Protein AF-A0A2G6Q8K2-F1 (afdb_monomer_lite)

pLDDT: mean 91.83, std 11.13, range [32.53, 98.69]

Organism: NCBI:txid2039284

Sequence (153 aa):
MTGIEMNKSIEEYLNVLTGSTFIKIAEVHGNQVVLETYSSYDEYKINNSDSLITENSYEIYYSTGDAIEKILAGEPVRILRSYPQINEVLYTIRFREVSYTINITRDALDEFLGFNIIDLNGSKELWRNRYVNVYLSGLKNKKRKGLVRAFSK

Radius of gyration: 15.54 Å; chains: 1; bounding box: 42×35×43 Å

Structure (mmCIF, N/CA/C/O backbone):
data_AF-A0A2G6Q8K2-F1
#
_entry.id   AF-A0A2G6Q8K2-F1
#
loop_
_atom_site.group_PDB
_atom_site.id
_atom_site.type_symbol
_atom_site.label_atom_id
_atom_site.label_alt_id
_atom_site.label_comp_id
_atom_site.label_asym_id
_atom_site.label_entity_id
_atom_site.label_seq_id
_atom_site.pdbx_PDB_ins_code
_atom_site.Cartn_x
_atom_site.Cartn_y
_atom_site.Cartn_z
_atom_site.occupancy
_atom_site.B_iso_or_equiv
_atom_site.auth_seq_id
_atom_site.auth_comp_id
_atom_site.auth_asym_id
_atom_site.auth_atom_id
_atom_site.pdbx_PDB_model_num
ATOM 1 N N . MET A 1 1 ? 26.002 2.193 7.056 1.00 32.53 1 MET A N 1
ATOM 2 C CA . MET A 1 1 ? 24.802 1.753 7.801 1.00 32.53 1 MET A CA 1
ATOM 3 C C . MET A 1 1 ? 24.016 0.756 6.961 1.00 32.53 1 MET A C 1
ATOM 5 O O . MET A 1 1 ? 23.242 1.139 6.093 1.00 32.53 1 MET A O 1
ATOM 9 N N . THR A 1 2 ? 24.370 -0.512 7.176 1.00 34.59 2 THR A N 1
ATOM 10 C CA . THR A 1 2 ? 23.616 -1.761 6.969 1.00 34.59 2 THR A CA 1
ATOM 11 C C . THR A 1 2 ? 22.446 -1.751 5.969 1.00 34.59 2 THR A C 1
ATOM 13 O O . THR A 1 2 ? 21.318 -1.316 6.225 1.00 34.59 2 THR A O 1
ATOM 16 N N . GLY A 1 3 ? 22.726 -2.312 4.793 1.00 42.03 3 GLY A N 1
ATOM 17 C CA . GLY A 1 3 ? 21.725 -2.894 3.914 1.00 42.03 3 GLY A CA 1
ATOM 18 C C . GLY A 1 3 ? 21.337 -4.272 4.432 1.00 42.03 3 GLY A C 1
ATOM 19 O O . GLY A 1 3 ? 22.104 -5.205 4.266 1.00 42.03 3 GLY A O 1
ATOM 20 N N . ILE A 1 4 ? 20.172 -4.372 5.070 1.00 46.94 4 ILE A N 1
ATOM 21 C CA . ILE A 1 4 ? 19.385 -5.602 5.196 1.00 4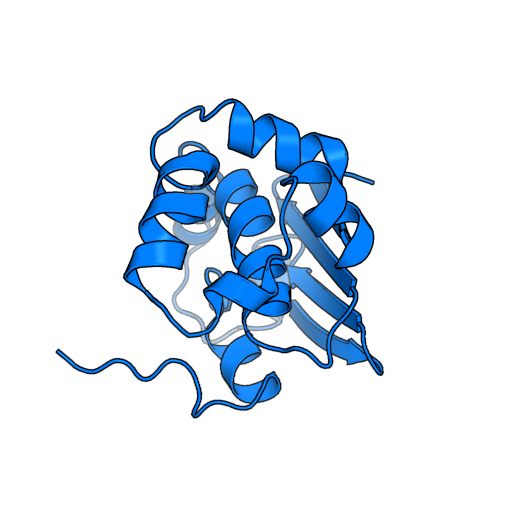6.94 4 ILE A CA 1
ATOM 22 C C . ILE A 1 4 ? 17.919 -5.148 5.208 1.00 46.94 4 ILE A C 1
ATOM 24 O O . ILE A 1 4 ? 17.455 -4.580 6.189 1.00 46.94 4 ILE A O 1
ATOM 28 N N . GLU A 1 5 ? 17.210 -5.337 4.101 1.00 51.59 5 GLU A N 1
ATOM 29 C CA . GLU A 1 5 ? 15.743 -5.477 4.080 1.00 51.59 5 GLU A CA 1
ATOM 30 C C . GLU A 1 5 ? 15.433 -6.828 3.412 1.00 51.59 5 GLU A C 1
ATOM 32 O O . GLU A 1 5 ? 14.678 -6.900 2.460 1.00 51.59 5 GLU A O 1
ATOM 37 N N . MET A 1 6 ? 16.101 -7.911 3.829 1.00 56.50 6 MET A N 1
ATOM 38 C CA . MET A 1 6 ? 15.855 -9.254 3.266 1.00 56.50 6 MET A CA 1
ATOM 39 C C . MET A 1 6 ? 16.014 -10.388 4.288 1.00 56.50 6 MET A C 1
ATOM 41 O O . MET A 1 6 ? 16.421 -11.483 3.935 1.00 56.50 6 MET A O 1
ATOM 45 N N . ASN A 1 7 ? 15.678 -10.152 5.559 1.00 62.56 7 ASN A N 1
ATOM 46 C CA . ASN A 1 7 ? 15.645 -11.235 6.557 1.00 62.56 7 ASN A CA 1
ATOM 47 C C . ASN A 1 7 ? 14.262 -11.452 7.174 1.00 62.56 7 ASN A C 1
ATOM 49 O O . ASN A 1 7 ? 14.167 -12.153 8.173 1.00 62.56 7 ASN A O 1
ATOM 53 N N . LYS A 1 8 ? 13.211 -10.843 6.613 1.00 80.94 8 LYS A N 1
ATOM 54 C CA . LYS A 1 8 ? 11.843 -11.072 7.074 1.00 80.94 8 LYS A CA 1
ATOM 55 C C . LYS A 1 8 ? 11.060 -11.853 6.039 1.00 80.94 8 LYS A C 1
ATOM 57 O O . LYS A 1 8 ? 11.081 -11.479 4.861 1.00 80.94 8 LYS A O 1
ATOM 62 N N . SER A 1 9 ? 10.361 -12.894 6.480 1.00 91.56 9 SER A N 1
ATOM 63 C CA . SER A 1 9 ? 9.347 -13.540 5.650 1.00 91.56 9 SER A CA 1
ATOM 64 C C . SER A 1 9 ? 8.284 -12.512 5.247 1.00 91.56 9 SER A C 1
ATOM 66 O O . SER A 1 9 ? 8.199 -11.417 5.819 1.00 91.56 9 SER A O 1
ATOM 68 N N . ILE A 1 10 ? 7.478 -12.828 4.236 1.00 93.06 10 ILE A N 1
ATOM 69 C CA . ILE A 1 10 ? 6.408 -11.914 3.843 1.00 93.06 10 ILE A CA 1
ATOM 70 C C . ILE A 1 10 ? 5.418 -11.719 4.994 1.00 93.06 10 ILE A C 1
ATOM 72 O O . ILE A 1 10 ? 5.053 -10.589 5.291 1.00 93.06 10 ILE A O 1
ATOM 76 N N . GLU A 1 11 ? 5.092 -12.783 5.721 1.00 92.44 11 GLU A N 1
ATOM 77 C CA . GLU A 1 11 ? 4.212 -12.765 6.889 1.00 92.44 11 GLU A CA 1
ATOM 78 C C . GLU A 1 11 ? 4.757 -11.837 7.987 1.00 92.44 11 GLU A C 1
ATOM 80 O O . GLU A 1 11 ? 4.027 -11.021 8.549 1.00 92.44 11 GLU A O 1
ATOM 85 N N . GLU A 1 12 ? 6.064 -11.880 8.259 1.00 92.50 12 GLU A N 1
ATOM 86 C CA . GLU A 1 12 ? 6.705 -10.966 9.210 1.00 92.50 12 GLU A CA 1
ATOM 87 C C . GLU A 1 12 ? 6.676 -9.505 8.739 1.00 92.50 12 GLU A C 1
ATOM 89 O O . GLU A 1 12 ? 6.609 -8.589 9.564 1.00 92.50 12 GLU A O 1
ATOM 94 N N . TYR A 1 13 ? 6.735 -9.267 7.427 1.00 92.81 13 TYR A N 1
ATOM 95 C CA . TYR A 1 13 ? 6.628 -7.927 6.855 1.00 92.81 13 TYR A CA 1
ATOM 96 C C . TYR A 1 13 ? 5.205 -7.379 6.903 1.00 92.81 13 TYR A C 1
ATOM 98 O O . TYR A 1 13 ? 5.033 -6.209 7.248 1.00 92.81 13 TYR A O 1
ATOM 106 N N . LEU A 1 14 ? 4.192 -8.211 6.638 1.00 92.69 14 LEU A N 1
ATOM 107 C CA . LEU A 1 14 ? 2.787 -7.798 6.696 1.00 92.69 14 LEU A CA 1
ATOM 108 C C . LEU A 1 14 ? 2.403 -7.234 8.079 1.00 92.69 14 LEU A C 1
ATOM 110 O O . LEU A 1 14 ? 1.625 -6.287 8.174 1.00 92.69 14 LEU A O 1
ATOM 114 N N . ASN A 1 15 ? 3.041 -7.720 9.147 1.00 88.81 15 ASN A N 1
ATOM 115 C CA . ASN A 1 15 ? 2.851 -7.219 10.512 1.00 88.81 15 ASN A CA 1
ATOM 116 C C . ASN A 1 15 ? 3.428 -5.809 10.765 1.00 88.81 15 ASN A C 1
ATOM 118 O O . ASN A 1 15 ? 3.060 -5.145 11.736 1.00 88.81 15 ASN A O 1
ATOM 122 N N . VAL A 1 16 ? 4.339 -5.326 9.915 1.00 89.06 16 VAL A N 1
ATOM 123 C CA . VAL A 1 16 ? 5.052 -4.045 10.096 1.00 89.06 16 VAL A CA 1
ATOM 124 C C . VAL A 1 16 ? 4.885 -3.081 8.917 1.00 89.06 16 VAL A C 1
ATOM 126 O O . VAL A 1 16 ? 5.660 -2.133 8.783 1.00 89.06 16 VAL A O 1
ATOM 129 N N . LEU A 1 17 ? 3.878 -3.307 8.067 1.00 88.31 17 LEU A N 1
ATOM 130 C CA . LEU A 1 17 ? 3.506 -2.403 6.976 1.00 88.31 17 LEU A CA 1
ATOM 131 C C . LEU A 1 17 ? 3.247 -0.983 7.487 1.00 88.31 17 LEU A C 1
ATOM 133 O O . LEU A 1 17 ? 2.756 -0.772 8.599 1.00 88.31 17 LEU A O 1
ATOM 137 N N . THR A 1 18 ? 3.475 0.013 6.631 1.00 84.75 18 THR A N 1
ATOM 138 C CA . THR A 1 18 ? 2.961 1.358 6.908 1.00 84.75 18 THR A CA 1
ATOM 139 C C . THR A 1 18 ? 1.437 1.295 7.045 1.00 84.75 18 THR A C 1
ATOM 141 O O . THR A 1 18 ? 0.739 0.965 6.088 1.00 84.75 18 THR A O 1
ATOM 144 N N . GLY A 1 19 ? 0.933 1.627 8.235 1.00 83.69 19 GLY A N 1
ATOM 145 C CA . GLY A 1 19 ? -0.495 1.548 8.553 1.00 83.69 19 GLY A CA 1
ATOM 146 C C . GLY A 1 19 ? -0.963 0.199 9.088 1.00 83.69 19 GLY A C 1
ATOM 147 O O . GLY A 1 19 ? -2.168 0.031 9.250 1.00 83.69 19 GLY A O 1
ATOM 148 N N . SER A 1 20 ? -0.047 -0.724 9.414 1.00 86.00 20 SER A N 1
ATOM 149 C CA . SER A 1 20 ? -0.380 -2.057 9.938 1.00 86.00 20 SER A CA 1
ATOM 150 C C . SER A 1 20 ? -1.316 -2.031 11.145 1.00 86.00 20 SER A C 1
ATOM 152 O O . SER A 1 20 ? -2.172 -2.899 11.255 1.00 86.00 20 SER A O 1
ATOM 154 N N . THR A 1 21 ? -1.243 -0.997 11.992 1.00 90.69 21 THR A N 1
ATOM 155 C CA . THR A 1 21 ? -2.169 -0.785 13.119 1.00 90.69 21 THR A CA 1
ATOM 156 C C . THR A 1 21 ? -3.642 -0.842 12.710 1.00 90.69 21 THR A C 1
ATOM 158 O O . THR A 1 21 ? -4.464 -1.303 13.488 1.00 90.69 21 THR A O 1
ATOM 161 N N . PHE A 1 22 ? -3.987 -0.385 11.507 1.00 93.56 22 PHE A N 1
ATOM 162 C CA . PHE A 1 22 ? -5.371 -0.302 11.035 1.00 93.56 22 PHE A CA 1
ATOM 163 C C . PHE A 1 22 ? -5.734 -1.397 10.030 1.00 93.56 22 PHE A C 1
ATOM 165 O O . PHE A 1 22 ? -6.836 -1.376 9.479 1.00 93.56 22 PHE A O 1
ATOM 172 N N . ILE A 1 23 ? -4.827 -2.344 9.785 1.00 94.06 23 ILE A N 1
ATOM 173 C CA . ILE A 1 23 ? -5.075 -3.480 8.907 1.00 94.06 23 ILE A CA 1
ATOM 174 C C . ILE A 1 23 ? -5.904 -4.526 9.660 1.00 94.06 23 ILE A C 1
ATOM 176 O O . ILE A 1 23 ? -5.565 -4.944 10.764 1.00 94.06 23 ILE A O 1
ATOM 180 N N . LYS A 1 24 ? -7.009 -4.934 9.040 1.00 95.50 24 LYS A N 1
ATOM 181 C CA . LYS A 1 24 ? -7.895 -6.016 9.470 1.00 95.50 24 LYS A CA 1
ATOM 182 C C . LYS A 1 24 ? -7.511 -7.341 8.814 1.00 95.50 24 LYS A C 1
ATOM 184 O O . LYS A 1 24 ? -7.523 -8.370 9.477 1.00 95.50 24 LYS A O 1
ATOM 189 N N . ILE A 1 25 ? -7.197 -7.310 7.518 1.00 96.00 25 ILE A N 1
ATOM 190 C CA . ILE A 1 25 ? -6.832 -8.489 6.722 1.00 96.00 25 ILE A CA 1
ATOM 191 C C . ILE A 1 25 ? -5.441 -8.266 6.148 1.00 96.00 25 ILE A C 1
ATOM 193 O O . ILE A 1 25 ? -5.200 -7.245 5.507 1.00 96.00 25 ILE A O 1
ATOM 197 N N . ALA A 1 26 ? -4.549 -9.225 6.373 1.00 96.25 26 ALA A N 1
ATOM 198 C CA . ALA A 1 26 ? -3.225 -9.278 5.776 1.00 96.25 26 ALA A CA 1
ATOM 199 C C . ALA A 1 26 ? -2.866 -10.732 5.476 1.00 96.25 26 ALA A C 1
ATOM 201 O O . ALA A 1 26 ? -2.277 -11.423 6.306 1.00 96.25 26 ALA A O 1
ATOM 202 N N . GLU A 1 27 ? -3.261 -11.202 4.298 1.00 96.31 27 GLU A N 1
ATOM 203 C CA . GLU A 1 27 ? -3.196 -12.618 3.942 1.00 96.31 27 GLU A CA 1
ATOM 204 C C . GLU A 1 27 ? -2.438 -12.836 2.634 1.00 96.31 27 GLU A C 1
ATOM 206 O O . GLU A 1 27 ? -2.418 -11.980 1.745 1.00 96.31 27 GLU A O 1
ATOM 211 N N . VAL A 1 28 ? -1.805 -14.005 2.527 1.00 97.19 28 VAL A N 1
ATOM 212 C CA . VAL A 1 28 ? -1.128 -14.471 1.316 1.00 97.19 28 VAL A CA 1
ATOM 213 C C . VAL A 1 28 ? -1.911 -15.654 0.754 1.00 97.19 28 VAL A C 1
ATOM 215 O O . VAL A 1 28 ? -2.053 -16.685 1.412 1.00 97.19 28 VAL A O 1
ATOM 218 N N . HIS A 1 29 ? -2.393 -15.526 -0.479 1.00 96.38 29 HIS A N 1
ATOM 219 C CA . HIS A 1 29 ? -3.097 -16.576 -1.209 1.00 96.38 29 HIS A CA 1
ATOM 220 C C . HIS A 1 29 ? -2.281 -16.967 -2.441 1.00 96.38 29 HIS A C 1
ATOM 222 O O . HIS A 1 29 ? -2.381 -16.355 -3.505 1.00 96.38 29 HIS A O 1
ATOM 228 N N . GLY A 1 30 ? -1.423 -17.979 -2.299 1.00 95.75 30 GLY A N 1
ATOM 229 C CA . GLY A 1 30 ? -0.501 -18.368 -3.366 1.00 95.75 30 GLY A CA 1
ATOM 230 C C . GLY A 1 30 ? 0.485 -17.241 -3.687 1.00 95.75 30 GLY A C 1
ATOM 231 O O . GLY A 1 30 ? 1.365 -16.949 -2.883 1.00 95.75 30 GLY A O 1
ATOM 232 N N . ASN A 1 31 ? 0.339 -16.616 -4.858 1.00 97.00 31 ASN A N 1
ATOM 233 C CA . ASN A 1 31 ? 1.164 -15.489 -5.306 1.00 97.00 31 ASN A CA 1
ATOM 234 C C . ASN A 1 31 ? 0.467 -14.120 -5.167 1.00 97.00 31 ASN A C 1
ATOM 236 O O . ASN A 1 31 ? 0.973 -13.130 -5.699 1.00 97.00 31 ASN A O 1
ATOM 240 N N . GLN A 1 32 ? -0.670 -14.054 -4.474 1.00 98.38 32 GLN A N 1
ATOM 241 C CA . GLN A 1 32 ? -1.408 -12.820 -4.217 1.00 98.38 32 GLN A CA 1
ATOM 242 C C . GLN A 1 32 ? -1.311 -12.425 -2.741 1.00 98.38 32 GLN A C 1
ATOM 244 O O .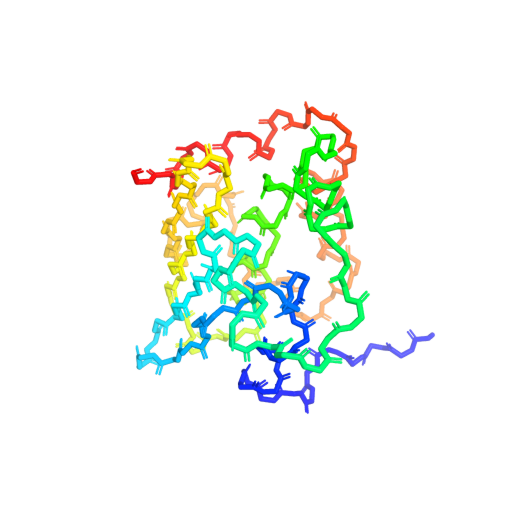 GLN A 1 32 ? -1.414 -13.277 -1.860 1.00 98.38 32 GLN A O 1
ATOM 249 N N . VAL A 1 33 ? -1.169 -11.127 -2.471 1.00 98.50 33 VAL A N 1
ATOM 250 C CA . VAL A 1 33 ? -1.377 -10.547 -1.137 1.00 98.50 33 VAL A CA 1
ATOM 251 C C . VAL A 1 33 ? -2.682 -9.765 -1.118 1.00 98.50 33 VAL A C 1
ATOM 253 O O . VAL A 1 33 ? -2.928 -8.948 -2.006 1.00 98.50 33 VAL A O 1
ATOM 256 N N . VAL A 1 34 ? -3.490 -9.979 -0.083 1.00 98.31 34 VAL A N 1
ATOM 257 C CA . VAL A 1 34 ? -4.725 -9.230 0.162 1.00 98.31 34 VAL A CA 1
ATOM 258 C C . VAL A 1 34 ? -4.580 -8.436 1.452 1.00 98.31 34 VAL A C 1
ATOM 260 O O . VAL A 1 34 ? -4.293 -8.991 2.514 1.00 98.31 34 VAL A O 1
ATOM 263 N N . LEU A 1 35 ? -4.769 -7.122 1.338 1.00 98.12 35 LEU A N 1
ATOM 264 C CA . LEU A 1 35 ? -4.726 -6.169 2.438 1.00 98.12 35 LEU A CA 1
ATOM 265 C C . LEU A 1 35 ? -6.063 -5.442 2.549 1.00 98.12 35 LEU A C 1
ATOM 267 O O . LEU A 1 35 ? -6.530 -4.846 1.577 1.00 98.12 35 LEU A O 1
ATOM 271 N N . GLU A 1 36 ? -6.644 -5.408 3.745 1.00 96.75 36 GLU A N 1
ATOM 272 C CA . GLU A 1 36 ? -7.821 -4.583 4.021 1.00 96.75 36 GLU A CA 1
ATOM 273 C C . GLU A 1 36 ? -7.717 -3.873 5.362 1.00 96.75 36 GLU A C 1
ATOM 275 O O . GLU A 1 36 ? -7.337 -4.484 6.359 1.00 96.75 36 GLU A O 1
ATOM 280 N N . THR A 1 37 ? -8.109 -2.599 5.414 1.00 95.69 37 THR A N 1
ATOM 281 C CA . THR A 1 37 ? -8.253 -1.872 6.682 1.00 95.69 37 THR A CA 1
ATOM 282 C C . THR A 1 37 ? -9.635 -2.079 7.296 1.00 95.69 37 THR A C 1
ATOM 284 O O . THR A 1 37 ? -10.607 -2.386 6.594 1.00 95.69 37 THR A O 1
ATOM 287 N N . TYR A 1 38 ? -9.739 -1.853 8.608 1.00 94.94 38 TYR A N 1
ATOM 288 C CA . TYR A 1 38 ? -11.039 -1.673 9.259 1.00 94.94 38 TYR A CA 1
ATOM 289 C C . TYR A 1 38 ? -11.833 -0.552 8.570 1.00 94.94 38 TYR A C 1
ATOM 291 O O . TYR A 1 38 ? -11.256 0.433 8.106 1.00 94.94 38 TYR A O 1
ATOM 299 N N . SER A 1 39 ? -13.151 -0.724 8.489 1.00 91.00 39 SER A N 1
ATOM 300 C CA . SER A 1 39 ? -14.086 0.172 7.800 1.00 91.00 39 SER A CA 1
ATOM 301 C C . SER A 1 39 ? -14.438 1.434 8.583 1.00 91.00 39 SER A C 1
ATOM 303 O O . SER A 1 39 ? -14.821 2.437 7.979 1.00 91.00 39 SER A O 1
ATOM 305 N N . SER A 1 40 ? -14.281 1.397 9.906 1.00 91.50 40 SER A N 1
ATOM 306 C CA . SER A 1 40 ? -14.520 2.522 10.805 1.00 91.50 40 SER A CA 1
ATOM 307 C C . SER A 1 40 ? -13.666 2.420 12.069 1.00 91.50 40 SER A C 1
ATOM 309 O O . SER A 1 40 ? -13.110 1.360 12.385 1.00 91.50 40 SER A O 1
ATOM 311 N N . TYR A 1 41 ? -13.593 3.522 12.821 1.00 93.19 41 TYR A N 1
ATOM 312 C CA . TYR A 1 41 ? -13.002 3.520 14.158 1.00 93.19 41 TYR A CA 1
ATOM 313 C C . TYR A 1 41 ? -13.737 2.560 15.105 1.00 93.19 41 TYR A C 1
ATOM 315 O O . TYR A 1 41 ? -13.082 1.836 15.851 1.00 93.19 41 TYR A O 1
ATOM 323 N N . ASP A 1 42 ? -15.069 2.495 15.041 1.00 93.69 42 ASP A N 1
ATOM 324 C CA . ASP A 1 42 ? -15.858 1.586 15.880 1.00 93.69 42 ASP A CA 1
ATOM 325 C C . ASP A 1 42 ? -15.506 0.122 15.611 1.00 93.69 42 ASP A C 1
ATOM 327 O O . ASP A 1 42 ? -15.250 -0.640 16.544 1.00 93.69 42 ASP A O 1
ATOM 331 N N . GLU A 1 43 ? -15.415 -0.273 14.336 1.00 94.62 43 GLU A N 1
ATOM 332 C CA . GLU A 1 43 ? -15.005 -1.629 13.971 1.00 94.62 43 GLU A CA 1
ATOM 333 C C . GLU A 1 43 ? -13.582 -1.918 14.463 1.00 94.62 43 GLU A C 1
ATOM 335 O O . GLU A 1 43 ? -13.326 -2.971 15.052 1.00 94.62 43 GLU A O 1
ATOM 340 N N . TYR A 1 44 ? -12.663 -0.967 14.272 1.00 95.00 44 TYR A N 1
ATOM 341 C CA . TYR A 1 44 ? -11.305 -1.070 14.792 1.00 95.00 44 TYR A CA 1
ATOM 342 C C . TYR A 1 44 ? -11.302 -1.266 16.315 1.00 95.00 44 TYR A C 1
ATOM 344 O O . TYR A 1 44 ? -10.634 -2.173 16.809 1.00 95.00 44 TYR A O 1
ATOM 352 N N . LYS A 1 45 ? -12.069 -0.471 17.068 1.00 95.38 45 LYS A N 1
ATOM 353 C CA . LYS A 1 45 ? -12.075 -0.490 18.534 1.00 95.38 45 LYS A CA 1
ATOM 354 C C . LYS A 1 45 ? -12.726 -1.748 19.108 1.00 95.38 45 LYS A C 1
ATOM 356 O O . LYS A 1 45 ? -12.241 -2.251 20.117 1.00 95.38 45 LYS A O 1
ATOM 361 N N . ILE A 1 46 ? -13.752 -2.292 18.449 1.00 95.94 46 ILE A N 1
ATOM 362 C CA . ILE A 1 46 ? -14.359 -3.587 18.805 1.00 95.94 46 ILE A CA 1
ATOM 363 C C . ILE A 1 46 ? -13.328 -4.718 18.706 1.00 95.94 46 ILE A C 1
ATOM 365 O O . ILE A 1 46 ? -13.252 -5.558 19.598 1.00 95.94 46 ILE A O 1
ATOM 369 N N . ASN A 1 47 ? -12.511 -4.721 17.649 1.00 95.19 47 ASN A N 1
ATOM 370 C CA . ASN A 1 47 ? -11.500 -5.75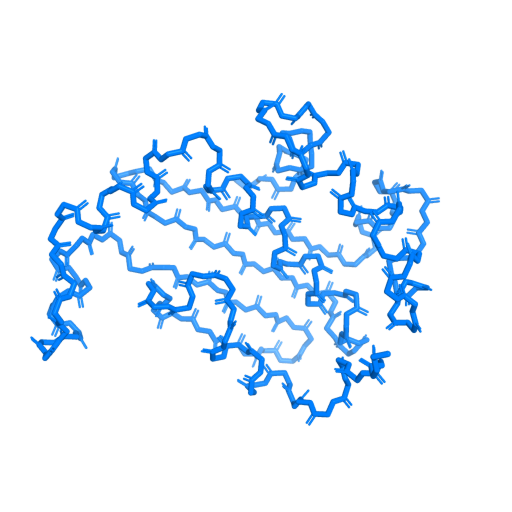9 17.426 1.00 95.19 47 ASN A CA 1
ATOM 371 C C . ASN A 1 47 ? -10.178 -5.494 18.171 1.00 95.19 47 ASN A C 1
ATOM 373 O O . ASN A 1 47 ? -9.336 -6.380 18.264 1.00 95.19 47 ASN A O 1
ATOM 377 N N . ASN A 1 48 ? -9.990 -4.284 18.708 1.00 94.38 48 ASN A N 1
ATOM 378 C CA . ASN A 1 48 ? -8.775 -3.845 19.396 1.00 94.38 48 ASN A CA 1
ATOM 379 C C . ASN A 1 48 ? -9.139 -3.101 20.694 1.00 94.38 48 ASN A C 1
ATOM 381 O O . ASN A 1 48 ? -8.761 -1.939 20.893 1.00 94.38 48 ASN A O 1
ATOM 385 N N . SER A 1 49 ? -9.894 -3.764 21.578 1.00 92.94 49 SER A N 1
ATOM 386 C CA . SER A 1 49 ? -10.471 -3.165 22.795 1.00 92.94 49 SER A CA 1
ATOM 387 C C . SER A 1 49 ? -9.432 -2.484 23.682 1.00 92.94 49 SER A C 1
ATOM 389 O O . SER A 1 49 ? -9.684 -1.394 24.200 1.00 92.94 49 SER A O 1
ATOM 391 N N . ASP A 1 50 ? -8.236 -3.058 23.770 1.00 94.44 50 ASP A N 1
ATOM 392 C CA . ASP A 1 50 ? -7.161 -2.584 24.648 1.00 94.44 50 ASP A CA 1
ATOM 393 C C . ASP A 1 50 ? -6.321 -1.463 24.012 1.00 94.44 50 ASP A C 1
ATOM 395 O O . ASP A 1 50 ? -5.438 -0.889 24.649 1.00 94.44 50 ASP A O 1
ATOM 399 N N . SER A 1 51 ? -6.595 -1.108 22.750 1.00 94.19 51 SER A N 1
ATOM 400 C CA . SER A 1 51 ? -5.858 -0.059 22.050 1.00 94.19 51 SER A CA 1
ATOM 401 C C . SER A 1 51 ? -6.093 1.320 22.665 1.00 94.19 51 SER A C 1
ATOM 403 O O . SER A 1 51 ? -7.231 1.745 22.860 1.00 94.19 51 SER A O 1
ATOM 405 N N . LEU A 1 52 ? -5.017 2.076 22.876 1.00 94.81 52 LEU A N 1
ATOM 406 C CA . LEU A 1 52 ? -5.080 3.474 23.316 1.00 94.81 52 LEU A CA 1
ATOM 407 C C . LEU A 1 52 ? -5.319 4.465 22.162 1.00 94.81 52 LEU A C 1
ATOM 409 O O . LEU A 1 52 ? -5.348 5.674 22.388 1.00 94.81 52 LEU A O 1
ATOM 413 N N . ILE A 1 53 ? -5.464 3.980 20.922 1.00 93.94 53 ILE A N 1
ATOM 414 C CA . ILE A 1 53 ? -5.773 4.834 19.774 1.00 93.94 53 ILE A CA 1
ATOM 415 C C . ILE A 1 53 ? -7.162 5.441 19.963 1.00 93.94 53 ILE A C 1
ATOM 417 O O . ILE A 1 53 ? -8.148 4.729 20.143 1.00 93.94 53 ILE A O 1
ATOM 421 N N . THR A 1 54 ? -7.218 6.768 19.901 1.00 94.62 54 THR A N 1
ATOM 422 C CA . THR A 1 54 ? -8.468 7.530 19.953 1.00 94.62 54 THR A CA 1
ATOM 423 C C . THR A 1 54 ? -9.091 7.652 18.566 1.00 94.62 54 THR A C 1
ATOM 425 O O . THR A 1 54 ? -8.386 7.569 17.558 1.00 94.62 54 THR A O 1
ATOM 428 N N . GLU A 1 55 ? -10.390 7.944 18.511 1.00 93.62 55 GLU A N 1
ATOM 429 C CA . GLU A 1 55 ? -11.093 8.253 17.259 1.00 93.62 55 GLU A CA 1
ATOM 430 C C . GLU A 1 55 ? -10.411 9.396 16.497 1.00 93.62 55 GLU A C 1
ATOM 432 O O . GLU A 1 55 ? -10.130 9.285 15.309 1.00 93.62 55 GLU A O 1
ATOM 437 N N . ASN A 1 56 ? -10.021 10.463 17.200 1.00 93.69 56 ASN A N 1
ATOM 438 C CA . ASN A 1 56 ? -9.310 11.584 16.593 1.00 93.69 56 ASN A CA 1
ATOM 439 C C . ASN A 1 56 ? -7.953 11.161 15.992 1.00 93.69 56 ASN A C 1
ATOM 441 O O . ASN A 1 56 ? -7.575 11.627 14.920 1.00 93.69 56 ASN A O 1
ATOM 445 N N . SER A 1 57 ? -7.217 10.259 16.651 1.00 91.81 57 SER A N 1
ATOM 446 C CA . SER A 1 57 ? -5.964 9.711 16.111 1.00 91.81 57 SER A CA 1
ATOM 447 C C . SER A 1 57 ? -6.198 8.868 14.854 1.00 91.81 57 SER A C 1
ATOM 449 O O . SER A 1 57 ? -5.425 8.980 13.903 1.00 91.81 57 SER A O 1
ATOM 451 N N . TYR A 1 58 ? -7.261 8.061 14.841 1.00 91.44 58 TYR A N 1
ATOM 452 C CA . TYR A 1 58 ? -7.684 7.288 13.673 1.00 91.44 58 TYR A CA 1
ATOM 453 C C . TYR A 1 58 ? -8.050 8.215 12.499 1.00 91.44 58 TYR A C 1
ATOM 455 O O . TYR A 1 58 ? -7.530 8.065 11.394 1.00 91.44 58 TYR A O 1
ATOM 463 N N . GLU A 1 59 ? -8.859 9.244 12.755 1.00 90.94 59 GLU A N 1
ATOM 464 C CA . GLU A 1 59 ? -9.292 10.219 11.749 1.00 90.94 59 GLU A CA 1
ATOM 465 C C . GLU A 1 59 ? -8.127 11.015 11.150 1.00 90.94 59 GLU A C 1
ATOM 467 O O . GLU A 1 59 ? -8.031 11.175 9.928 1.00 90.94 59 GLU A O 1
ATOM 472 N N . ILE A 1 60 ? -7.211 11.509 11.988 1.00 89.75 60 ILE A N 1
ATOM 473 C CA . ILE A 1 60 ? -6.051 12.294 11.541 1.00 89.75 60 ILE A CA 1
ATOM 474 C C . ILE A 1 60 ? -5.111 11.452 10.672 1.00 89.75 60 ILE A C 1
ATOM 476 O O . ILE A 1 60 ? -4.528 11.980 9.719 1.00 89.75 60 ILE A O 1
ATOM 480 N N . TYR A 1 61 ? -4.974 10.154 10.962 1.00 88.25 61 TYR A N 1
ATOM 481 C CA . TYR A 1 61 ? -4.076 9.273 10.219 1.00 88.25 61 TYR A CA 1
ATOM 482 C C . TYR A 1 61 ? -4.377 9.279 8.714 1.00 88.25 61 TYR A C 1
ATOM 484 O O . TYR A 1 61 ? -3.472 9.480 7.903 1.00 88.25 61 TYR A O 1
ATOM 492 N N . TYR A 1 62 ? -5.653 9.146 8.342 1.00 85.12 62 TYR A N 1
ATOM 493 C CA . TYR A 1 62 ? -6.073 9.117 6.940 1.00 85.12 62 TYR A CA 1
ATOM 494 C C . TYR A 1 62 ? -6.409 10.496 6.358 1.00 85.12 62 TYR A C 1
ATOM 496 O O . TYR A 1 62 ? -6.259 10.697 5.152 1.00 85.12 62 TYR A O 1
ATOM 504 N N . SER A 1 63 ? -6.802 11.470 7.187 1.00 83.31 63 SER A N 1
ATOM 505 C CA . SER A 1 63 ? -7.224 12.806 6.725 1.00 83.31 63 SER A CA 1
ATOM 506 C C . SER A 1 63 ? -6.082 13.713 6.252 1.00 83.31 63 SER A C 1
ATOM 508 O O . SER A 1 63 ? -6.330 14.791 5.709 1.00 83.31 63 SER A O 1
ATOM 510 N N . THR A 1 64 ? -4.823 13.345 6.486 1.00 75.44 64 THR A N 1
ATOM 511 C CA . THR A 1 64 ? -3.696 14.262 6.279 1.00 75.44 64 THR A CA 1
ATOM 512 C C . THR A 1 64 ? -3.051 14.138 4.899 1.00 75.44 64 THR A C 1
ATOM 514 O O . THR A 1 64 ? -2.570 13.083 4.481 1.00 75.44 64 THR A O 1
ATOM 517 N N . GLY A 1 65 ? -2.962 15.280 4.205 1.00 68.62 65 GLY A N 1
ATOM 518 C CA . GLY A 1 65 ? -2.148 15.475 3.003 1.00 68.62 65 GLY A CA 1
ATOM 519 C C . GLY A 1 65 ? -2.546 14.577 1.833 1.00 68.62 65 GLY A C 1
ATOM 520 O O . GLY A 1 65 ? -3.395 14.945 1.033 1.00 68.62 65 GLY A O 1
ATOM 521 N N . ASP A 1 66 ? -1.878 13.428 1.729 1.00 88.62 66 ASP A N 1
ATOM 522 C CA . ASP A 1 66 ? -2.124 12.383 0.730 1.00 88.62 66 ASP A CA 1
ATOM 523 C C . ASP A 1 66 ? -1.832 10.986 1.335 1.00 88.62 66 ASP A C 1
ATOM 525 O O . ASP A 1 66 ? -1.241 10.129 0.675 1.00 88.62 66 ASP A O 1
ATOM 529 N N . ALA A 1 67 ? -2.134 10.783 2.626 1.00 90.56 67 ALA A N 1
ATOM 530 C CA . ALA A 1 67 ? -1.765 9.575 3.374 1.00 90.56 67 ALA A CA 1
ATOM 531 C C . ALA A 1 67 ? -2.248 8.287 2.688 1.00 90.56 67 ALA A C 1
ATOM 533 O O . ALA A 1 67 ? -1.436 7.410 2.399 1.00 90.56 67 ALA A O 1
ATOM 534 N N . ILE A 1 68 ? -3.536 8.227 2.335 1.00 93.19 68 ILE A N 1
ATOM 535 C CA . ILE A 1 68 ? -4.141 7.093 1.620 1.00 93.19 68 ILE A CA 1
ATOM 536 C C . ILE A 1 68 ? -3.392 6.819 0.309 1.00 93.19 68 ILE A C 1
ATOM 538 O O . ILE A 1 68 ? -2.925 5.707 0.084 1.00 93.19 68 ILE A O 1
ATOM 542 N N . GLU A 1 69 ? -3.182 7.841 -0.528 1.00 94.94 69 GLU A N 1
ATOM 543 C CA . GLU A 1 69 ? -2.468 7.675 -1.803 1.00 94.94 69 GLU A CA 1
ATOM 544 C C . GLU A 1 69 ? -1.030 7.179 -1.609 1.00 94.94 69 GLU A C 1
ATOM 546 O O . GLU A 1 69 ? -0.518 6.424 -2.432 1.00 94.94 69 GLU A O 1
ATOM 551 N N . LYS A 1 70 ? -0.346 7.626 -0.548 1.00 94.44 70 LYS A N 1
ATOM 552 C CA . LYS A 1 70 ? 1.022 7.193 -0.233 1.00 94.44 70 LYS A CA 1
ATOM 553 C C . LYS A 1 70 ? 1.075 5.741 0.213 1.00 94.44 70 LYS A C 1
ATOM 555 O O . LYS A 1 70 ? 2.027 5.060 -0.153 1.00 94.44 70 LYS A O 1
ATOM 560 N N . ILE A 1 71 ? 0.085 5.283 0.974 1.00 95.06 71 ILE A N 1
ATOM 561 C CA . ILE A 1 71 ? -0.017 3.881 1.382 1.00 95.06 71 ILE A CA 1
ATOM 562 C C . ILE A 1 71 ? -0.285 3.017 0.145 1.00 95.06 71 ILE A C 1
ATOM 564 O O . ILE A 1 71 ? 0.483 2.094 -0.122 1.00 95.06 71 ILE A O 1
ATOM 568 N N . LEU A 1 72 ? -1.288 3.379 -0.664 1.00 96.69 72 LEU A N 1
ATOM 569 C CA . LEU A 1 72 ? -1.671 2.633 -1.869 1.00 96.69 72 LEU A CA 1
ATOM 570 C C . LEU A 1 72 ? -0.550 2.602 -2.922 1.00 96.69 72 LEU A C 1
ATOM 572 O O . LEU A 1 72 ? -0.279 1.566 -3.513 1.00 96.69 72 LEU A O 1
ATOM 576 N N . ALA A 1 73 ? 0.176 3.701 -3.127 1.00 97.19 73 ALA A N 1
ATOM 577 C CA . ALA A 1 73 ? 1.325 3.703 -4.035 1.00 97.19 73 ALA A CA 1
ATOM 578 C C . ALA A 1 73 ? 2.607 3.122 -3.410 1.00 97.19 73 ALA A C 1
ATOM 580 O O . ALA A 1 73 ? 3.593 2.906 -4.111 1.00 97.19 73 ALA A O 1
ATOM 581 N N . GLY A 1 74 ? 2.657 2.950 -2.091 1.00 96.06 74 GLY A N 1
ATOM 582 C CA . GLY A 1 74 ? 3.875 2.601 -1.366 1.00 96.06 74 GLY A CA 1
ATOM 583 C C . GLY A 1 74 ? 3.978 1.114 -1.080 1.00 96.06 74 GLY A C 1
ATOM 584 O O . GLY A 1 74 ? 4.895 0.452 -1.566 1.00 96.06 74 GLY A O 1
ATOM 585 N N . GLU A 1 75 ? 3.056 0.603 -0.268 1.00 96.38 75 GLU A N 1
ATOM 586 C CA . GLU A 1 75 ? 3.154 -0.742 0.302 1.00 96.38 75 GLU A CA 1
ATOM 587 C C . GLU A 1 75 ? 2.993 -1.857 -0.742 1.00 96.38 75 GLU A C 1
ATOM 589 O O . GLU A 1 75 ? 3.877 -2.712 -0.809 1.00 96.38 75 GLU A O 1
ATOM 594 N N . PRO A 1 76 ? 1.996 -1.824 -1.647 1.00 97.50 76 PRO A N 1
ATOM 595 C CA . PRO A 1 76 ? 1.873 -2.830 -2.705 1.00 97.50 76 PRO A CA 1
ATOM 596 C C . PRO A 1 76 ? 3.116 -2.931 -3.591 1.00 97.50 76 PRO A C 1
ATOM 598 O O . PRO A 1 76 ? 3.607 -4.022 -3.871 1.00 97.50 76 PRO A O 1
ATOM 601 N N . VAL A 1 77 ? 3.698 -1.790 -3.967 1.00 97.88 77 VAL A N 1
ATOM 602 C CA . VAL A 1 77 ? 4.905 -1.770 -4.801 1.00 97.88 77 VAL A CA 1
ATOM 603 C C . VAL A 1 77 ? 6.138 -2.244 -4.033 1.00 97.88 77 VAL A C 1
ATOM 605 O O . VAL A 1 77 ? 6.985 -2.929 -4.603 1.00 97.88 77 VAL A O 1
ATOM 608 N N . ARG A 1 78 ? 6.245 -1.953 -2.730 1.00 96.19 78 ARG A N 1
ATOM 609 C CA . ARG A 1 78 ? 7.303 -2.525 -1.881 1.00 96.19 78 ARG A CA 1
ATOM 610 C C . ARG A 1 78 ? 7.186 -4.037 -1.760 1.00 96.19 78 ARG A C 1
ATOM 612 O O . ARG A 1 78 ? 8.223 -4.697 -1.803 1.00 96.19 78 ARG A O 1
ATOM 619 N N . ILE A 1 79 ? 5.972 -4.573 -1.640 1.00 96.81 79 ILE A N 1
ATOM 620 C CA . ILE A 1 79 ? 5.730 -6.019 -1.597 1.00 96.81 79 ILE A CA 1
ATOM 621 C C . ILE A 1 79 ? 6.196 -6.649 -2.912 1.00 96.81 79 ILE A C 1
ATOM 623 O O . ILE A 1 79 ? 7.062 -7.521 -2.893 1.00 96.81 79 ILE A O 1
ATOM 627 N N . LEU A 1 80 ? 5.720 -6.140 -4.054 1.00 97.56 80 LEU A N 1
ATOM 628 C CA . LEU A 1 80 ? 6.112 -6.645 -5.373 1.00 97.56 80 LEU A CA 1
ATOM 629 C C . LEU A 1 80 ? 7.623 -6.512 -5.609 1.00 97.56 80 LEU A C 1
ATOM 631 O O . LEU A 1 80 ? 8.259 -7.427 -6.123 1.00 97.56 80 LEU A O 1
ATOM 635 N N . ARG A 1 81 ? 8.253 -5.419 -5.181 1.00 96.19 81 ARG A N 1
ATOM 636 C CA . ARG A 1 81 ? 9.713 -5.272 -5.256 1.00 96.19 81 ARG A CA 1
ATOM 637 C C . ARG A 1 81 ? 10.447 -6.338 -4.435 1.00 96.19 81 ARG A C 1
ATOM 639 O O . ARG A 1 81 ? 11.432 -6.889 -4.913 1.00 96.19 81 ARG A O 1
ATOM 646 N N . SER A 1 82 ? 10.009 -6.566 -3.197 1.00 94.25 82 SER A N 1
ATOM 647 C CA . SER A 1 82 ? 10.797 -7.281 -2.181 1.00 94.25 82 SER A CA 1
ATOM 648 C C . SER A 1 82 ? 10.566 -8.793 -2.176 1.00 94.25 82 SER A C 1
ATOM 650 O O . SER A 1 82 ? 11.460 -9.535 -1.774 1.00 94.25 82 SER A O 1
ATOM 652 N N . TYR A 1 83 ? 9.406 -9.250 -2.660 1.00 94.88 83 TYR A N 1
ATOM 653 C CA . TYR A 1 83 ? 8.987 -10.653 -2.639 1.00 94.88 83 TYR A CA 1
ATOM 654 C C . TYR A 1 83 ? 8.730 -11.165 -4.064 1.00 94.88 83 TYR A C 1
ATOM 656 O O . TYR A 1 83 ? 7.617 -11.018 -4.575 1.00 94.88 83 TYR A O 1
ATOM 664 N N . PRO A 1 84 ? 9.741 -11.756 -4.734 1.00 94.06 84 PRO A N 1
ATOM 665 C CA . PRO A 1 84 ? 9.642 -12.216 -6.123 1.00 94.06 84 PRO A CA 1
ATOM 666 C C . PRO A 1 84 ? 8.525 -13.233 -6.375 1.00 94.06 84 PRO A C 1
ATOM 668 O O . PRO A 1 84 ? 8.005 -13.306 -7.481 1.00 94.06 84 PRO A O 1
ATOM 671 N N . GLN A 1 85 ? 8.156 -14.007 -5.353 1.00 95.25 85 GLN A N 1
ATOM 672 C CA . GLN A 1 85 ? 7.087 -15.001 -5.420 1.00 95.25 85 GLN A CA 1
ATOM 673 C C . GLN A 1 85 ? 5.676 -14.394 -5.463 1.00 95.25 85 GLN A C 1
ATOM 675 O O . GLN A 1 85 ? 4.727 -15.101 -5.795 1.00 95.25 85 GLN A O 1
ATOM 680 N N . ILE A 1 86 ? 5.522 -13.112 -5.113 1.00 97.81 86 ILE A N 1
ATOM 681 C CA . ILE A 1 86 ? 4.243 -12.403 -5.182 1.00 97.81 86 ILE A CA 1
ATOM 682 C C . ILE A 1 86 ? 4.119 -11.713 -6.532 1.00 97.81 86 ILE A C 1
ATOM 684 O O . ILE A 1 86 ? 5.001 -10.955 -6.931 1.00 97.81 86 ILE A O 1
ATOM 688 N N . ASN A 1 87 ? 2.998 -11.929 -7.206 1.00 98.25 87 ASN A N 1
ATOM 689 C CA . ASN A 1 87 ? 2.703 -11.341 -8.508 1.00 98.25 87 ASN A CA 1
ATOM 690 C C . ASN A 1 87 ? 1.542 -10.356 -8.464 1.00 98.25 87 ASN A C 1
ATOM 692 O O . ASN A 1 87 ? 1.391 -9.595 -9.414 1.00 98.25 87 ASN A O 1
ATOM 696 N N . GLU A 1 88 ? 0.748 -10.346 -7.395 1.00 98.62 88 GLU A N 1
ATOM 697 C CA . GLU A 1 88 ? -0.427 -9.488 -7.278 1.00 98.62 88 GLU A CA 1
ATOM 698 C C . GLU A 1 88 ? -0.610 -8.985 -5.845 1.00 98.62 88 GLU A C 1
ATOM 700 O O . GLU A 1 88 ? -0.397 -9.720 -4.879 1.00 98.62 88 GLU A O 1
ATOM 705 N N . VAL A 1 89 ? -1.017 -7.726 -5.703 1.00 98.69 89 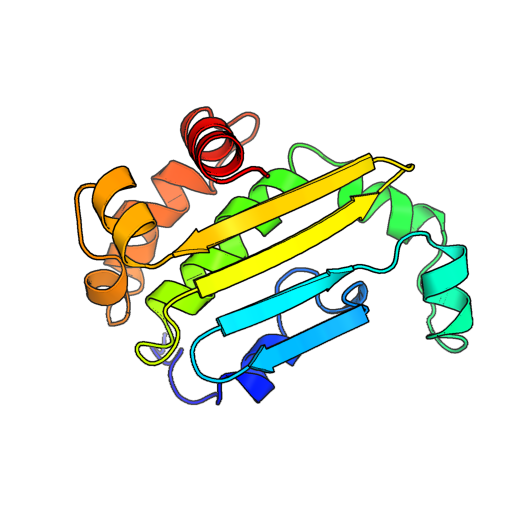VAL A N 1
ATOM 706 C CA . VAL A 1 89 ? -1.417 -7.147 -4.420 1.00 98.69 89 VAL A CA 1
ATOM 707 C C . VAL A 1 89 ? -2.740 -6.409 -4.587 1.00 98.69 89 VAL A C 1
ATOM 709 O O . VAL A 1 89 ? -2.817 -5.419 -5.320 1.00 98.69 89 VAL A O 1
ATOM 712 N N . LEU A 1 90 ? -3.753 -6.863 -3.851 1.00 98.56 90 LEU A N 1
ATOM 713 C CA . LEU A 1 90 ? -5.034 -6.188 -3.681 1.00 98.56 90 LEU A CA 1
ATOM 714 C C . LEU A 1 90 ? -5.007 -5.436 -2.350 1.00 98.56 90 LEU A C 1
ATOM 716 O O . LEU A 1 90 ? -4.809 -6.051 -1.303 1.00 98.56 90 LEU A O 1
ATOM 720 N N . TYR A 1 91 ? -5.203 -4.117 -2.376 1.00 98.25 91 TYR A N 1
ATOM 721 C CA . TYR A 1 91 ? -5.255 -3.312 -1.155 1.00 98.25 91 TYR A CA 1
ATOM 722 C C . TYR A 1 91 ? -6.497 -2.426 -1.138 1.00 98.25 91 TYR A C 1
ATOM 724 O O . TYR A 1 91 ? -6.636 -1.520 -1.961 1.00 98.25 91 TYR A O 1
ATOM 732 N N . THR A 1 92 ? -7.363 -2.682 -0.159 1.00 97.75 92 THR A N 1
ATOM 733 C CA . THR A 1 92 ? -8.546 -1.891 0.170 1.00 97.75 92 THR A CA 1
ATOM 734 C C . THR A 1 92 ? -8.319 -1.069 1.442 1.00 97.75 92 THR A C 1
ATOM 736 O O . THR A 1 92 ? -8.186 -1.615 2.538 1.00 97.75 92 THR A O 1
ATOM 739 N N . ILE A 1 93 ? -8.339 0.258 1.323 1.00 95.25 93 ILE A N 1
ATOM 740 C CA . ILE A 1 93 ? -8.408 1.179 2.465 1.00 95.25 93 ILE A CA 1
ATOM 741 C C . ILE A 1 93 ? -9.823 1.743 2.534 1.00 95.25 93 ILE A C 1
ATOM 743 O O . ILE A 1 93 ? -10.315 2.317 1.565 1.00 95.25 93 ILE A O 1
ATOM 747 N N . ARG A 1 94 ? -10.486 1.595 3.678 1.00 92.62 94 ARG A N 1
ATOM 748 C CA . ARG A 1 94 ? -11.817 2.157 3.934 1.00 92.62 94 ARG A CA 1
ATOM 749 C C . ARG A 1 94 ? -11.688 3.329 4.900 1.00 92.62 94 ARG A C 1
ATOM 751 O O . ARG A 1 94 ? -11.094 3.185 5.962 1.00 92.62 94 ARG A O 1
ATOM 758 N N . PHE A 1 95 ? -12.211 4.489 4.514 1.00 90.06 95 PHE A N 1
ATOM 759 C CA . PHE A 1 95 ? -12.177 5.695 5.335 1.00 90.06 95 PHE A CA 1
ATOM 760 C C . PHE A 1 95 ? -13.356 6.616 5.005 1.00 90.06 95 PHE A C 1
ATOM 762 O O . PHE A 1 95 ? -13.556 6.956 3.840 1.00 90.06 95 PHE A O 1
ATOM 769 N N . ARG A 1 96 ? -14.112 7.043 6.029 1.00 85.88 96 ARG A N 1
ATOM 770 C CA . ARG A 1 96 ? -15.301 7.915 5.901 1.00 85.88 96 ARG A CA 1
ATOM 771 C C . ARG A 1 96 ? -16.294 7.436 4.840 1.00 85.88 96 ARG A C 1
ATOM 773 O O . ARG A 1 96 ? -16.633 8.183 3.929 1.00 85.88 96 ARG A O 1
ATOM 780 N N . GLU A 1 97 ? -16.688 6.167 4.930 1.00 84.88 97 GLU A N 1
ATOM 781 C CA . GLU A 1 97 ? -17.602 5.498 3.983 1.00 84.88 97 GLU A CA 1
ATOM 782 C C . GLU A 1 97 ? -17.075 5.388 2.538 1.00 84.88 97 GLU A C 1
ATOM 784 O O . GLU A 1 97 ? -17.717 4.779 1.684 1.00 84.88 97 GLU A O 1
ATOM 789 N N . VAL A 1 98 ? -15.876 5.905 2.255 1.00 90.69 98 VAL A N 1
ATOM 790 C CA . VAL A 1 98 ? -15.209 5.764 0.963 1.00 90.69 98 VAL A CA 1
ATOM 791 C C . VAL A 1 98 ? -14.280 4.558 1.005 1.00 90.69 98 VAL A C 1
ATOM 793 O O . VAL A 1 98 ? -13.461 4.403 1.914 1.00 90.69 98 VAL A O 1
ATOM 796 N N . SER A 1 99 ? -14.386 3.704 -0.011 1.00 93.62 99 SER A N 1
ATOM 797 C CA . SER A 1 99 ? -13.463 2.597 -0.237 1.00 93.62 99 SER A CA 1
ATOM 798 C C . SER A 1 99 ? -12.481 2.963 -1.345 1.00 93.62 99 SER A C 1
ATOM 800 O O . SER A 1 99 ? -12.877 3.282 -2.463 1.00 93.62 99 SER A O 1
ATOM 802 N N . TYR A 1 100 ? -11.193 2.917 -1.022 1.00 95.31 100 TYR A N 1
ATOM 803 C CA . TYR A 1 100 ? -10.092 3.099 -1.953 1.00 95.31 100 TYR A CA 1
ATOM 804 C C . TYR A 1 100 ? -9.457 1.737 -2.194 1.00 95.31 100 TYR A C 1
ATOM 806 O O . TYR A 1 100 ? -8.768 1.213 -1.318 1.00 95.31 100 TYR A O 1
ATOM 814 N N . THR A 1 101 ? -9.700 1.166 -3.367 1.00 97.50 101 THR A N 1
ATOM 815 C CA . THR A 1 101 ? -9.199 -0.163 -3.719 1.00 97.50 101 THR A CA 1
ATOM 816 C C . THR A 1 101 ? -8.249 -0.053 -4.892 1.00 97.50 101 THR A C 1
ATOM 818 O O . THR A 1 101 ? -8.602 0.530 -5.916 1.00 97.50 101 THR A O 1
ATOM 821 N N . ILE A 1 102 ? -7.064 -0.645 -4.762 1.00 98.38 102 ILE A N 1
ATOM 822 C CA . ILE A 1 102 ? -6.168 -0.871 -5.897 1.00 98.38 102 ILE A CA 1
ATOM 823 C C . ILE A 1 102 ? -5.875 -2.351 -6.062 1.00 98.38 102 ILE A C 1
ATOM 825 O O . ILE A 1 102 ? -5.814 -3.091 -5.081 1.00 98.38 102 ILE A O 1
ATOM 829 N N . ASN A 1 103 ? -5.630 -2.756 -7.302 1.00 98.56 103 ASN A N 1
ATOM 830 C CA . ASN A 1 103 ? -5.090 -4.067 -7.610 1.00 98.56 103 ASN A CA 1
ATOM 831 C C . ASN A 1 103 ? -3.896 -3.935 -8.546 1.00 98.56 103 ASN A C 1
ATOM 833 O O . ASN A 1 103 ? -4.052 -3.476 -9.677 1.00 98.56 103 ASN A O 1
ATOM 837 N N . ILE A 1 104 ? -2.718 -4.331 -8.076 1.00 98.50 104 ILE A N 1
ATOM 838 C CA . ILE A 1 104 ? -1.477 -4.204 -8.836 1.00 98.50 104 ILE A CA 1
ATOM 839 C C . ILE A 1 104 ? -0.928 -5.594 -9.113 1.00 98.50 104 ILE A C 1
ATOM 841 O O . ILE A 1 104 ? -0.558 -6.301 -8.177 1.00 98.50 104 ILE A O 1
ATOM 845 N N . THR A 1 105 ? -0.821 -5.957 -10.390 1.00 98.56 105 THR A N 1
ATOM 846 C CA . THR A 1 105 ? 0.008 -7.087 -10.814 1.00 98.56 105 THR A CA 1
ATOM 847 C C . THR A 1 105 ? 1.421 -6.607 -11.139 1.00 98.56 105 THR A C 1
ATOM 849 O O . THR A 1 105 ? 1.615 -5.459 -11.544 1.00 98.56 105 THR A O 1
ATOM 852 N N . ARG A 1 106 ? 2.420 -7.478 -10.968 1.00 98.31 106 ARG A N 1
ATOM 853 C CA . ARG A 1 106 ? 3.824 -7.176 -11.283 1.00 98.31 106 ARG A CA 1
ATOM 854 C C . ARG A 1 106 ? 3.989 -6.725 -12.733 1.00 98.31 106 ARG A C 1
ATOM 856 O O . ARG A 1 106 ? 4.555 -5.666 -12.962 1.00 98.31 106 ARG A O 1
ATOM 863 N N . ASP A 1 107 ? 3.431 -7.476 -13.676 1.00 98.38 107 ASP A N 1
ATOM 864 C CA . ASP A 1 107 ? 3.579 -7.190 -15.105 1.00 98.38 107 ASP A CA 1
ATOM 865 C C . ASP A 1 107 ? 2.995 -5.820 -15.475 1.00 98.38 107 ASP A C 1
ATOM 867 O O . ASP A 1 107 ? 3.648 -5.021 -16.143 1.00 98.38 107 ASP A O 1
ATOM 871 N N . ALA A 1 108 ? 1.796 -5.502 -14.973 1.00 98.56 108 ALA A N 1
ATOM 872 C CA . ALA A 1 108 ? 1.159 -4.217 -15.244 1.00 98.56 108 ALA A CA 1
ATOM 873 C C . ALA A 1 108 ? 1.898 -3.051 -14.564 1.00 98.56 108 ALA A C 1
ATOM 875 O O . ALA A 1 108 ? 1.959 -1.946 -15.106 1.00 98.56 108 ALA A O 1
ATOM 876 N N . LEU A 1 109 ? 2.479 -3.283 -13.382 1.00 98.62 109 LEU A N 1
ATOM 877 C CA . LEU A 1 109 ? 3.339 -2.304 -12.725 1.00 98.62 109 LEU A CA 1
ATOM 878 C C . LEU A 1 109 ? 4.610 -2.046 -13.535 1.00 98.62 109 LEU A C 1
ATOM 880 O O . LEU A 1 109 ? 4.970 -0.890 -13.740 1.00 98.62 109 LEU A O 1
ATOM 884 N N . ASP A 1 110 ? 5.277 -3.100 -13.989 1.00 98.56 110 ASP A N 1
ATOM 885 C CA . ASP A 1 110 ? 6.531 -3.001 -14.730 1.00 98.56 110 ASP A CA 1
ATOM 886 C C . ASP A 1 110 ? 6.318 -2.293 -16.078 1.00 98.56 110 ASP A C 1
ATOM 888 O O . ASP A 1 110 ? 7.105 -1.414 -16.447 1.00 98.56 110 ASP A O 1
ATOM 892 N N . GLU A 1 111 ? 5.198 -2.570 -16.756 1.00 98.62 111 GLU A N 1
ATOM 893 C CA . GLU A 1 111 ? 4.760 -1.835 -17.948 1.00 98.62 111 GLU A CA 1
ATOM 894 C C . GLU A 1 111 ? 4.523 -0.349 -17.642 1.00 98.62 111 GLU A C 1
ATOM 896 O O . GLU A 1 111 ? 5.069 0.523 -18.322 1.00 98.62 111 GLU A O 1
ATOM 901 N N . PHE A 1 112 ? 3.769 -0.040 -16.581 1.00 98.44 112 PHE A N 1
ATOM 902 C CA . PHE A 1 112 ? 3.495 1.341 -16.173 1.00 98.44 112 PHE A CA 1
ATOM 903 C C . PHE A 1 112 ? 4.777 2.117 -15.830 1.00 98.44 112 PHE A C 1
ATOM 905 O O . PHE A 1 112 ? 4.896 3.311 -16.120 1.00 98.44 112 PHE A O 1
ATOM 912 N N . LEU A 1 113 ? 5.739 1.456 -15.186 1.00 97.62 113 LEU A N 1
ATOM 913 C CA . LEU A 1 113 ? 7.009 2.053 -14.781 1.00 97.62 113 LEU A CA 1
ATOM 914 C C . LEU A 1 113 ? 8.021 2.149 -15.931 1.00 97.62 113 LEU A C 1
ATOM 916 O O . LEU A 1 113 ? 8.921 2.994 -15.869 1.00 97.62 113 LEU A O 1
ATOM 920 N N . GLY A 1 114 ? 7.889 1.302 -16.954 1.00 98.06 114 GLY A N 1
ATOM 921 C CA . GLY A 1 114 ? 8.863 1.139 -18.032 1.00 98.06 114 GLY A CA 1
ATOM 922 C C . GLY A 1 114 ? 10.151 0.434 -17.590 1.00 98.06 114 GLY A C 1
ATOM 923 O O . GLY A 1 114 ? 11.202 0.641 -18.198 1.00 98.06 114 GLY A O 1
ATOM 924 N N . PHE A 1 115 ? 10.110 -0.325 -16.491 1.00 96.88 115 PHE A N 1
ATOM 925 C CA . PHE A 1 115 ? 11.222 -1.131 -15.980 1.00 96.88 115 PHE A CA 1
ATOM 926 C C . PHE A 1 115 ? 10.724 -2.174 -14.977 1.00 96.88 115 PHE A C 1
ATOM 928 O O . PHE A 1 115 ? 9.714 -1.952 -14.314 1.00 96.88 115 PHE A O 1
ATOM 935 N N . ASN A 1 116 ? 11.498 -3.244 -14.781 1.00 97.19 116 ASN A N 1
ATOM 936 C CA . ASN A 1 116 ? 11.158 -4.288 -13.819 1.00 97.19 116 ASN A CA 1
ATOM 937 C C . ASN A 1 116 ? 11.383 -3.810 -12.381 1.00 97.19 116 ASN A C 1
ATOM 939 O O . ASN A 1 116 ? 12.500 -3.457 -11.990 1.00 97.19 116 ASN A O 1
ATOM 943 N N . ILE A 1 117 ? 10.341 -3.827 -11.552 1.00 96.69 117 ILE A N 1
ATOM 944 C CA . ILE A 1 117 ? 10.414 -3.335 -10.173 1.00 96.69 117 ILE A CA 1
ATOM 945 C C . ILE A 1 117 ? 11.398 -4.140 -9.316 1.00 96.69 117 ILE A C 1
ATOM 947 O O . ILE A 1 117 ? 12.036 -3.593 -8.413 1.00 96.69 117 ILE A O 1
ATOM 951 N N . ILE A 1 118 ? 11.551 -5.433 -9.614 1.00 95.06 118 ILE A N 1
ATOM 952 C CA . ILE A 1 118 ? 12.416 -6.360 -8.877 1.00 95.06 118 ILE A CA 1
ATOM 953 C C . ILE A 1 118 ? 13.901 -5.991 -8.977 1.00 95.06 118 ILE A C 1
ATOM 955 O O . ILE A 1 118 ? 14.655 -6.235 -8.034 1.00 95.06 118 ILE A O 1
ATOM 959 N N . ASP A 1 119 ? 14.304 -5.302 -10.049 1.00 95.00 119 ASP A N 1
ATOM 960 C CA . ASP A 1 119 ? 15.682 -4.840 -10.248 1.00 95.00 119 ASP A CA 1
ATOM 961 C C . ASP A 1 119 ? 16.109 -3.840 -9.156 1.00 95.00 119 ASP A C 1
ATOM 963 O O . ASP A 1 119 ? 17.296 -3.582 -8.949 1.00 95.00 119 ASP A O 1
ATOM 967 N N . LEU A 1 120 ? 15.146 -3.283 -8.408 1.00 94.44 120 LEU A N 1
ATOM 968 C CA . LEU A 1 120 ? 15.394 -2.368 -7.296 1.00 94.44 120 LEU A CA 1
ATOM 969 C C . LEU A 1 120 ? 15.579 -3.073 -5.935 1.00 94.44 120 LEU A C 1
ATOM 971 O O . LEU A 1 120 ? 15.940 -2.397 -4.970 1.00 94.44 120 LEU A O 1
ATOM 975 N N . ASN A 1 121 ? 15.342 -4.388 -5.818 1.00 86.62 121 ASN A N 1
ATOM 976 C CA . ASN A 1 121 ? 15.318 -5.119 -4.536 1.00 86.62 121 ASN A CA 1
ATOM 977 C C . ASN A 1 121 ? 16.683 -5.124 -3.805 1.00 86.62 121 ASN A C 1
ATOM 979 O O . ASN A 1 121 ? 16.754 -5.097 -2.580 1.00 86.62 121 ASN A O 1
ATOM 983 N N . GLY A 1 122 ? 17.793 -5.061 -4.548 1.00 81.94 122 GLY A N 1
ATOM 984 C CA . GLY A 1 122 ? 19.153 -5.111 -3.990 1.00 81.94 122 GLY A CA 1
ATOM 985 C C . GLY A 1 122 ? 19.796 -3.759 -3.656 1.00 81.94 122 GLY A C 1
ATOM 986 O O . GLY A 1 122 ? 20.891 -3.731 -3.096 1.00 81.94 122 GLY A O 1
ATOM 987 N N . SER A 1 123 ? 19.166 -2.628 -3.994 1.00 90.12 123 SER A N 1
ATOM 988 C CA . SER A 1 123 ? 19.793 -1.308 -3.842 1.00 90.12 123 SER A CA 1
ATOM 989 C C . SER A 1 123 ? 18.836 -0.265 -3.281 1.00 90.12 123 SER A C 1
ATOM 991 O O . SER A 1 123 ? 17.940 0.239 -3.960 1.00 90.12 123 SER A O 1
ATOM 993 N N . LYS A 1 124 ? 19.100 0.138 -2.031 1.00 88.56 124 LYS A N 1
ATOM 994 C CA . LYS A 1 124 ? 18.388 1.236 -1.358 1.00 88.56 124 LYS A CA 1
ATOM 995 C C . LYS A 1 124 ? 18.476 2.540 -2.147 1.00 88.56 124 LYS A C 1
ATOM 997 O O . LYS A 1 124 ? 17.515 3.305 -2.169 1.00 88.56 124 LYS A O 1
ATOM 1002 N N . GLU A 1 125 ? 19.616 2.793 -2.782 1.00 94.50 125 GLU A N 1
ATOM 1003 C CA . GLU A 1 125 ? 19.822 3.989 -3.592 1.00 94.50 125 GLU A CA 1
ATOM 1004 C C . GLU A 1 125 ? 18.982 3.947 -4.870 1.00 94.50 125 GLU A C 1
ATOM 1006 O O . GLU A 1 125 ? 18.255 4.903 -5.144 1.00 94.50 125 GLU A O 1
ATOM 1011 N N . LEU A 1 126 ? 19.009 2.830 -5.609 1.00 94.50 126 LEU A N 1
ATOM 1012 C CA . LEU A 1 126 ? 18.194 2.685 -6.817 1.00 94.50 126 LEU A CA 1
ATOM 1013 C C . LEU A 1 126 ? 16.708 2.770 -6.480 1.00 94.50 126 LEU A C 1
ATOM 1015 O O . LEU A 1 126 ? 15.990 3.535 -7.117 1.00 94.50 126 LEU A O 1
ATOM 1019 N N . TRP A 1 127 ? 16.257 2.083 -5.429 1.00 95.25 127 TRP A N 1
ATOM 1020 C CA . TRP A 1 127 ? 14.892 2.214 -4.925 1.00 95.25 127 TRP A CA 1
ATOM 1021 C C . TRP A 1 127 ? 14.520 3.665 -4.612 1.00 95.25 127 TRP A C 1
ATOM 1023 O O . TRP A 1 127 ? 13.481 4.167 -5.055 1.00 95.25 127 TRP A O 1
ATOM 1033 N N . ARG A 1 128 ? 15.379 4.359 -3.857 1.00 95.69 128 ARG A N 1
ATOM 1034 C CA . ARG A 1 128 ? 15.132 5.741 -3.452 1.00 95.69 128 ARG A CA 1
ATOM 1035 C C . ARG A 1 128 ? 15.021 6.659 -4.665 1.00 95.69 128 ARG A C 1
ATOM 1037 O O . ARG A 1 128 ? 14.077 7.443 -4.748 1.00 95.69 128 ARG A O 1
ATOM 1044 N N . ASN A 1 129 ? 15.959 6.554 -5.597 1.00 95.88 129 ASN A N 1
ATOM 1045 C CA . ASN A 1 129 ? 16.069 7.471 -6.725 1.00 95.88 129 ASN A CA 1
ATOM 1046 C C . ASN A 1 129 ? 15.044 7.176 -7.824 1.00 95.88 129 ASN A C 1
ATOM 1048 O O . ASN A 1 129 ? 14.471 8.110 -8.379 1.00 95.88 129 ASN A O 1
ATOM 1052 N N . ARG A 1 130 ? 14.778 5.898 -8.117 1.00 96.38 130 ARG A N 1
ATOM 1053 C CA . ARG A 1 130 ? 13.871 5.475 -9.197 1.00 96.38 130 ARG A CA 1
ATOM 1054 C C . ARG A 1 130 ? 12.407 5.496 -8.785 1.00 96.38 130 ARG A C 1
ATOM 1056 O O . ARG A 1 130 ? 11.559 5.762 -9.632 1.00 96.38 130 ARG A O 1
ATOM 1063 N N . TYR A 1 131 ? 12.112 5.224 -7.513 1.00 97.31 131 TYR A N 1
ATOM 1064 C CA . TYR A 1 131 ? 10.734 5.089 -7.052 1.00 97.31 131 TYR A CA 1
ATOM 1065 C C . TYR A 1 131 ? 10.356 6.077 -5.951 1.00 97.31 131 TYR A C 1
ATOM 1067 O O . TYR A 1 131 ? 9.459 6.891 -6.155 1.00 97.31 131 TYR A O 1
ATOM 1075 N N . VAL A 1 132 ? 11.036 6.066 -4.798 1.00 96.19 132 VAL A N 1
ATOM 1076 C CA . VAL A 1 132 ? 10.605 6.866 -3.629 1.00 96.19 132 VAL A CA 1
ATOM 1077 C C . VAL A 1 132 ? 10.546 8.355 -3.960 1.00 96.19 132 VAL A C 1
ATOM 1079 O O . VAL A 1 132 ? 9.508 8.985 -3.768 1.00 96.19 132 VAL A O 1
ATOM 1082 N N . ASN A 1 133 ? 11.626 8.906 -4.515 1.00 96.25 133 ASN A N 1
ATOM 1083 C CA . ASN A 1 133 ? 11.706 10.319 -4.878 1.00 96.25 133 ASN A CA 1
ATOM 1084 C C . ASN A 1 133 ? 10.704 10.705 -5.974 1.00 96.25 133 ASN A C 1
ATOM 1086 O O . ASN A 1 133 ? 10.263 11.850 -6.029 1.00 96.25 133 ASN A O 1
ATOM 1090 N N . VAL A 1 134 ? 10.339 9.750 -6.830 1.00 97.00 134 VAL A N 1
ATOM 1091 C CA . VAL A 1 134 ? 9.488 9.974 -8.000 1.00 97.00 134 VAL A CA 1
ATOM 1092 C C . VAL A 1 134 ? 8.004 9.896 -7.637 1.00 97.00 134 VAL A C 1
ATOM 1094 O O . VAL A 1 134 ? 7.231 10.756 -8.060 1.00 97.00 134 VAL A O 1
ATOM 1097 N N . TYR A 1 135 ? 7.609 8.902 -6.841 1.00 96.81 135 TYR A N 1
ATOM 1098 C CA . TYR A 1 135 ? 6.209 8.563 -6.571 1.00 96.81 135 TYR A CA 1
ATOM 1099 C C . TYR A 1 135 ? 5.770 8.851 -5.132 1.00 96.81 135 TYR A C 1
ATOM 1101 O O . TYR A 1 135 ? 4.609 9.169 -4.909 1.00 96.81 135 TYR A O 1
ATOM 1109 N N . LEU A 1 136 ? 6.649 8.767 -4.132 1.00 94.06 136 LEU A N 1
ATOM 1110 C CA . LEU A 1 136 ? 6.228 8.844 -2.722 1.00 94.06 136 LEU A CA 1
ATOM 1111 C C . LEU A 1 136 ? 6.525 10.201 -2.075 1.00 94.06 136 LEU A C 1
ATOM 1113 O O . LEU A 1 136 ? 5.801 10.629 -1.170 1.00 94.06 136 LEU A O 1
ATOM 1117 N N . SER A 1 137 ? 7.546 10.904 -2.563 1.00 91.94 137 SER A N 1
ATOM 1118 C CA . SER A 1 137 ? 7.962 12.208 -2.048 1.00 91.94 137 SER A CA 1
ATOM 1119 C C . SER A 1 137 ? 6.987 13.335 -2.395 1.00 91.94 137 SER A C 1
ATOM 1121 O O . SER A 1 137 ? 6.384 13.370 -3.471 1.00 91.94 137 SER A O 1
ATOM 1123 N N . GLY A 1 138 ? 6.885 14.300 -1.478 1.00 89.69 138 GLY A N 1
ATOM 1124 C CA . GLY A 1 138 ? 6.094 15.516 -1.648 1.00 89.69 138 GLY A CA 1
ATOM 1125 C C . GLY A 1 138 ? 4.587 15.349 -1.424 1.00 89.69 138 GLY A C 1
ATOM 1126 O O . GLY A 1 138 ? 4.047 14.241 -1.301 1.00 89.69 138 GLY A O 1
ATOM 1127 N N . LEU A 1 139 ? 3.914 16.497 -1.350 1.00 87.62 139 LEU A N 1
ATOM 1128 C CA . LEU A 1 139 ? 2.456 16.608 -1.352 1.00 87.62 139 LEU A CA 1
ATOM 1129 C C . LEU A 1 139 ? 1.954 16.760 -2.792 1.00 87.62 139 LEU A C 1
ATOM 1131 O O . LEU A 1 139 ? 2.651 17.314 -3.640 1.00 87.62 139 LEU A O 1
ATOM 1135 N N . LYS A 1 140 ? 0.739 16.282 -3.065 1.00 89.81 140 LYS A N 1
ATOM 1136 C CA . LYS A 1 140 ? 0.048 16.381 -4.357 1.00 89.81 140 LYS A CA 1
ATOM 1137 C C . LYS A 1 140 ? 0.877 15.861 -5.545 1.00 89.81 140 LYS A C 1
ATOM 1139 O O . LYS A 1 140 ? 0.816 16.411 -6.645 1.00 89.81 140 LYS A O 1
ATOM 1144 N N . ASN A 1 141 ? 1.649 14.793 -5.338 1.00 95.56 141 ASN A N 1
ATOM 1145 C CA . ASN A 1 141 ? 2.510 14.221 -6.370 1.00 95.56 141 ASN A CA 1
ATOM 1146 C C . ASN A 1 141 ? 1.661 13.638 -7.520 1.00 95.56 141 ASN A C 1
ATOM 1148 O O . ASN A 1 141 ? 0.913 12.678 -7.333 1.00 95.56 141 ASN A O 1
ATOM 1152 N N . LYS A 1 142 ? 1.784 14.210 -8.726 1.00 96.88 142 LYS A N 1
ATOM 1153 C CA . LYS A 1 142 ? 0.995 13.803 -9.903 1.00 96.88 142 LYS A CA 1
ATOM 1154 C C . LYS A 1 142 ? 1.281 12.369 -10.351 1.00 96.88 142 LYS A C 1
ATOM 1156 O O . LYS A 1 142 ? 0.356 11.688 -10.778 1.00 96.88 142 LYS A O 1
ATOM 1161 N N . LYS A 1 143 ? 2.529 11.901 -10.238 1.00 97.44 143 LYS A N 1
ATOM 1162 C CA . LYS A 1 143 ? 2.901 10.527 -10.603 1.00 97.44 143 LYS A CA 1
ATOM 1163 C C . LYS A 1 143 ? 2.288 9.517 -9.640 1.00 97.44 143 LYS A C 1
ATOM 1165 O O . LYS A 1 143 ? 1.766 8.506 -10.090 1.00 97.44 143 LYS A O 1
ATOM 1170 N N . ARG A 1 144 ? 2.261 9.835 -8.338 1.00 97.44 144 ARG A N 1
ATOM 1171 C CA . ARG A 1 144 ? 1.544 9.040 -7.326 1.00 97.44 144 ARG A CA 1
ATOM 1172 C C . ARG A 1 144 ? 0.066 8.899 -7.657 1.00 97.44 144 ARG A C 1
ATOM 1174 O O . ARG A 1 144 ? -0.444 7.790 -7.717 1.00 97.44 144 ARG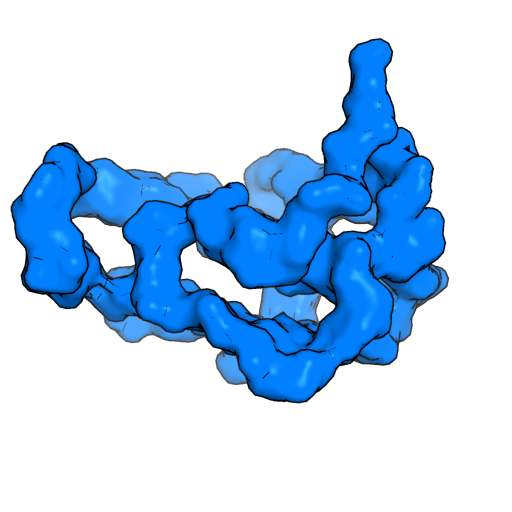 A O 1
ATOM 1181 N N . LYS A 1 145 ? -0.602 10.029 -7.907 1.00 96.44 145 LYS A N 1
ATOM 1182 C CA . LYS A 1 145 ? -2.025 10.056 -8.271 1.00 96.44 145 LYS A CA 1
ATOM 1183 C C . LYS A 1 145 ? -2.280 9.275 -9.559 1.00 96.44 145 LYS A C 1
ATOM 1185 O O . LYS A 1 145 ? -3.266 8.557 -9.642 1.00 96.44 145 LYS A O 1
ATOM 1190 N N . GLY A 1 146 ? -1.381 9.393 -10.538 1.00 97.62 146 GLY A N 1
ATOM 1191 C CA . GLY A 1 146 ? -1.420 8.623 -11.780 1.00 97.62 146 GLY A CA 1
ATOM 1192 C C . GLY A 1 146 ? -1.343 7.116 -11.541 1.00 97.62 146 GLY A C 1
ATOM 1193 O O . GLY A 1 146 ? -2.179 6.395 -12.068 1.00 97.62 146 GLY A O 1
ATOM 1194 N N . LEU A 1 147 ? -0.408 6.662 -10.701 1.00 98.12 147 LEU A N 1
ATOM 1195 C CA . LEU A 1 147 ? -0.273 5.251 -10.329 1.00 98.12 147 LEU A CA 1
ATOM 1196 C C . LEU A 1 147 ? -1.522 4.744 -9.608 1.00 98.12 147 LEU A C 1
ATOM 1198 O O . LE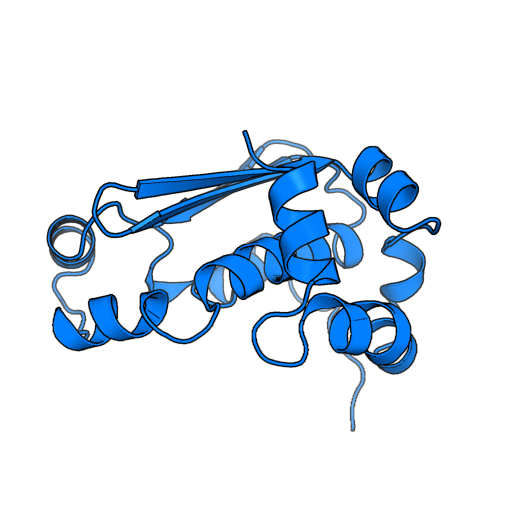U A 1 147 ? -2.114 3.763 -10.040 1.00 98.12 147 LEU A O 1
ATOM 1202 N N . VAL A 1 148 ? -1.964 5.434 -8.550 1.00 97.38 148 VAL A N 1
ATOM 1203 C CA . VAL A 1 148 ? -3.167 5.025 -7.804 1.00 97.38 148 VAL A CA 1
ATOM 1204 C C . VAL A 1 148 ? -4.367 4.944 -8.745 1.00 97.38 148 VAL A C 1
ATOM 1206 O O . VAL A 1 148 ? -5.075 3.946 -8.725 1.00 97.38 148 VAL A O 1
ATOM 1209 N N . ARG A 1 149 ? -4.554 5.932 -9.629 1.00 97.38 149 ARG A N 1
ATOM 1210 C CA . ARG A 1 149 ? -5.636 5.935 -10.623 1.00 97.38 149 ARG A CA 1
ATOM 1211 C C . ARG A 1 149 ? -5.525 4.792 -11.633 1.00 97.38 149 ARG A C 1
ATOM 1213 O O . ARG A 1 149 ? -6.552 4.229 -11.984 1.00 97.38 149 ARG A O 1
ATOM 1220 N N . ALA A 1 150 ? -4.322 4.474 -12.111 1.00 98.00 150 ALA A N 1
ATOM 1221 C CA . ALA A 1 150 ? -4.104 3.419 -13.103 1.00 98.00 150 ALA A CA 1
ATOM 1222 C C . ALA A 1 150 ? -4.502 2.033 -12.580 1.00 98.00 150 ALA A C 1
ATOM 1224 O O . ALA A 1 150 ? -4.946 1.195 -13.356 1.00 98.00 150 ALA A O 1
ATOM 1225 N N . PHE A 1 151 ? -4.377 1.820 -11.269 1.00 98.12 151 PHE A N 1
ATOM 1226 C CA . PHE A 1 151 ? -4.654 0.537 -10.625 1.00 98.12 151 PHE A CA 1
ATOM 1227 C C . PHE A 1 151 ? -5.905 0.539 -9.740 1.00 98.12 151 PHE A C 1
ATOM 1229 O O . PHE A 1 151 ? -6.157 -0.451 -9.056 1.00 98.12 151 PHE A O 1
ATOM 1236 N N . SER A 1 152 ? -6.674 1.634 -9.724 1.00 96.31 152 SER A N 1
ATOM 1237 C CA . SER A 1 152 ? -7.931 1.706 -8.972 1.00 96.31 152 SER A CA 1
ATOM 1238 C C . SER A 1 152 ? -8.979 0.774 -9.584 1.00 96.31 152 SER A C 1
ATOM 1240 O O . SER A 1 152 ? -9.103 0.717 -10.808 1.00 96.31 152 SER A O 1
ATOM 1242 N N . LYS A 1 153 ? -9.727 0.069 -8.731 1.00 85.56 153 LYS A N 1
ATOM 1243 C CA . LYS A 1 153 ? -10.904 -0.725 -9.116 1.00 85.56 153 LYS A CA 1
ATOM 1244 C C . LYS A 1 153 ? -12.199 0.045 -8.888 1.00 85.56 153 LYS A C 1
ATOM 1246 O O . LYS A 1 153 ? -12.235 0.851 -7.932 1.00 85.56 153 LYS A O 1
#

Foldseek 3Di:
DDDDPAPDDVVRVCCVADVNLQWPDFDDDFQETETEGDQAPVSSCVVVVVDPQDNVNVQCCCVDQHNVLLSLLPRQLCCVQAPVRHFKYWYWYHDPNDIQIFIDGQVVVCVLLVHRSNVCNRDPVCCCVSRCVQQNDDGPRPVSVVVSVVGTD

Secondary structure (DSSP, 8-state):
------SS-HHHHHTTSTTGGGEEEEEEETTEEEEEE-SSHHHHHHH-TT----HHHHHHHHHSTTHHHHHHHHHHHHHHHH-TT--EEEEEEEETTEEEEEEEEHHHHHHHHTS-GGGGTT-HHHHIIIIIIIIISSSS-HHHHHHHHHTB-